Protein AF-A0A497KVJ1-F1 (afdb_monomer_lite)

Structure (mmCIF, N/CA/C/O backbone):
data_AF-A0A497KVJ1-F1
#
_entry.id   AF-A0A497KVJ1-F1
#
loop_
_atom_site.group_PDB
_atom_site.id
_atom_site.type_symbol
_atom_site.label_atom_id
_atom_site.label_alt_id
_atom_site.label_comp_id
_atom_site.label_asym_id
_atom_site.label_entity_id
_atom_site.label_seq_id
_atom_site.pdbx_PDB_ins_code
_atom_site.Cartn_x
_atom_site.Cartn_y
_atom_site.Cartn_z
_atom_site.occupancy
_atom_site.B_iso_or_equiv
_atom_site.auth_seq_id
_atom_site.auth_comp_id
_atom_site.auth_asym_id
_atom_site.auth_atom_id
_atom_site.pdbx_PDB_model_num
ATOM 1 N N . MET A 1 1 ? -6.893 -21.550 3.463 1.00 77.25 1 MET A N 1
ATOM 2 C CA . MET A 1 1 ? -7.725 -21.099 2.327 1.00 77.25 1 MET A CA 1
ATOM 3 C C . MET A 1 1 ? -7.087 -19.838 1.776 1.00 77.25 1 MET A C 1
ATOM 5 O O . MET A 1 1 ? -6.702 -18.999 2.579 1.00 77.25 1 MET A O 1
ATOM 9 N N . VAL A 1 2 ? -6.901 -19.743 0.462 1.00 89.94 2 VAL A N 1
ATOM 10 C CA . VAL A 1 2 ? -6.311 -18.574 -0.208 1.00 89.94 2 VAL A CA 1
ATOM 11 C C . VAL A 1 2 ? -7.296 -18.126 -1.278 1.00 89.94 2 VAL A C 1
ATOM 13 O O . VAL A 1 2 ? -7.831 -18.966 -1.997 1.00 89.94 2 VAL A O 1
ATOM 16 N N . GLU A 1 3 ? -7.546 -16.825 -1.353 1.00 93.62 3 GLU A N 1
ATOM 17 C CA . GLU A 1 3 ? -8.451 -16.210 -2.320 1.00 93.62 3 GLU A CA 1
ATOM 18 C C . GLU A 1 3 ? -7.697 -15.128 -3.095 1.00 93.62 3 GLU A C 1
ATOM 20 O O . GLU A 1 3 ? -6.895 -14.389 -2.522 1.00 93.62 3 GLU A O 1
ATOM 25 N N . PHE A 1 4 ? -7.957 -15.037 -4.398 1.00 95.00 4 PHE A N 1
ATOM 26 C CA . PHE A 1 4 ? -7.373 -14.024 -5.268 1.00 95.00 4 PHE A CA 1
ATOM 27 C C . PHE A 1 4 ? -8.462 -13.077 -5.746 1.00 95.00 4 PHE A C 1
ATOM 29 O O . PHE A 1 4 ? -9.437 -13.495 -6.367 1.00 95.00 4 PHE A O 1
ATOM 36 N N . ILE A 1 5 ? -8.269 -11.787 -5.486 1.00 94.06 5 ILE A N 1
ATOM 37 C CA . ILE A 1 5 ? -9.232 -10.744 -5.824 1.00 94.06 5 ILE A CA 1
ATOM 38 C C . ILE A 1 5 ? -8.556 -9.756 -6.767 1.00 94.06 5 ILE A C 1
ATOM 40 O O . ILE A 1 5 ? -7.542 -9.146 -6.432 1.00 94.06 5 ILE A O 1
ATOM 44 N N . LYS A 1 6 ? -9.140 -9.559 -7.950 1.00 95.44 6 LYS A N 1
ATOM 45 C CA . LYS A 1 6 ? -8.731 -8.474 -8.845 1.00 95.44 6 LYS A CA 1
ATOM 46 C C . LYS A 1 6 ? -9.241 -7.151 -8.274 1.00 95.44 6 LYS A C 1
ATOM 48 O O . LYS A 1 6 ? -10.451 -6.989 -8.129 1.00 95.44 6 LYS A O 1
ATOM 53 N N . ALA A 1 7 ? -8.344 -6.214 -7.970 1.00 93.56 7 ALA A N 1
ATOM 54 C CA . ALA A 1 7 ? -8.695 -4.922 -7.381 1.00 93.56 7 ALA A CA 1
ATOM 55 C C . ALA A 1 7 ? -7.807 -3.775 -7.880 1.00 93.56 7 ALA A C 1
ATOM 57 O O . ALA A 1 7 ? -6.629 -3.977 -8.166 1.00 93.56 7 ALA A O 1
ATOM 58 N N . ASP A 1 8 ? -8.378 -2.568 -7.957 1.00 94.00 8 ASP A N 1
ATOM 59 C CA . ASP A 1 8 ? -7.611 -1.325 -8.064 1.00 94.00 8 ASP A CA 1
ATOM 60 C C . ASP A 1 8 ? -7.288 -0.861 -6.644 1.00 94.00 8 ASP A C 1
ATOM 62 O O . ASP A 1 8 ? -8.183 -0.575 -5.855 1.00 94.00 8 ASP A O 1
ATOM 66 N N . LEU A 1 9 ? -6.006 -0.767 -6.300 1.00 93.62 9 LEU A N 1
ATOM 67 C CA . LEU A 1 9 ? -5.591 -0.412 -4.942 1.00 93.62 9 LEU A CA 1
ATOM 68 C C . LEU A 1 9 ? -5.998 1.015 -4.542 1.00 93.62 9 LEU A C 1
ATOM 70 O O . LEU A 1 9 ? -5.976 1.334 -3.362 1.00 93.62 9 LEU A O 1
ATOM 74 N N . THR A 1 10 ? -6.405 1.865 -5.491 1.00 94.19 10 THR A N 1
ATOM 75 C CA . THR A 1 10 ? -6.962 3.199 -5.217 1.00 94.19 10 THR A CA 1
ATOM 76 C C . THR A 1 10 ? -8.482 3.213 -5.015 1.00 94.19 10 THR A C 1
ATOM 78 O O . THR A 1 10 ? -9.023 4.261 -4.657 1.00 94.19 10 THR A O 1
ATOM 81 N N . CYS A 1 11 ? -9.164 2.081 -5.241 1.00 95.94 11 CYS A N 1
ATOM 82 C CA . CYS A 1 11 ? -10.595 1.880 -5.010 1.00 95.94 11 CYS A CA 1
ATOM 83 C C . CYS A 1 11 ? -10.930 0.372 -4.961 1.00 95.94 11 CYS A C 1
ATOM 85 O O . CYS A 1 11 ? -11.052 -0.281 -5.999 1.00 95.94 11 CYS A O 1
ATOM 87 N N . MET A 1 12 ? -11.108 -0.175 -3.756 1.00 96.50 12 MET A N 1
ATOM 88 C CA . MET A 1 12 ? -11.330 -1.601 -3.482 1.00 96.50 12 MET A CA 1
ATOM 89 C C . MET A 1 12 ? -12.733 -1.883 -2.890 1.00 96.50 12 MET A C 1
ATOM 91 O O . MET A 1 12 ? -12.827 -2.423 -1.781 1.00 96.50 12 MET A O 1
ATOM 95 N N . PRO A 1 13 ? -13.851 -1.535 -3.565 1.00 96.88 13 PRO A N 1
ATOM 96 C CA . PRO A 1 13 ? -15.210 -1.703 -3.024 1.00 96.88 13 PRO A CA 1
ATOM 97 C C . PRO A 1 13 ? -15.590 -3.160 -2.710 1.00 96.88 13 PRO A C 1
ATOM 99 O O . PRO A 1 13 ? -16.439 -3.412 -1.860 1.00 96.88 13 PRO A O 1
ATOM 102 N N . GLN A 1 14 ? -14.953 -4.123 -3.373 1.00 96.81 14 GLN A N 1
ATOM 103 C CA . GLN A 1 14 ? -15.125 -5.556 -3.148 1.00 96.81 14 GLN A CA 1
ATOM 104 C C . GLN A 1 14 ? -14.544 -6.038 -1.809 1.00 96.81 14 GLN A C 1
ATOM 106 O O . GLN A 1 14 ? -14.885 -7.128 -1.356 1.00 96.81 14 GLN A O 1
ATOM 111 N N . ILE A 1 15 ? -13.695 -5.235 -1.158 1.00 96.75 15 ILE A N 1
ATOM 112 C CA . ILE A 1 15 ? -13.144 -5.534 0.165 1.00 96.75 15 ILE A CA 1
ATOM 113 C C . ILE A 1 15 ? -13.902 -4.708 1.205 1.00 96.75 15 ILE A C 1
ATOM 115 O O . ILE A 1 15 ? -13.950 -3.475 1.143 1.00 96.75 15 ILE A O 1
ATOM 119 N N . LYS A 1 16 ? -14.499 -5.398 2.180 1.00 97.25 16 LYS A N 1
ATOM 120 C CA . LYS A 1 16 ? -15.294 -4.775 3.245 1.00 97.25 16 LYS A CA 1
ATOM 121 C C . LYS A 1 16 ? -14.433 -3.873 4.134 1.00 97.25 16 LYS A C 1
ATOM 123 O O . LYS A 1 16 ? -13.249 -4.137 4.346 1.00 97.25 16 LYS A O 1
ATOM 128 N N . ASN A 1 17 ? -15.054 -2.836 4.689 1.00 97.50 17 ASN A N 1
ATOM 129 C CA . ASN A 1 17 ? -14.428 -1.994 5.709 1.00 97.50 17 ASN A CA 1
ATOM 130 C C . ASN A 1 17 ? -14.036 -2.841 6.924 1.00 97.50 17 ASN A C 1
ATOM 132 O O . ASN A 1 17 ? -14.756 -3.783 7.257 1.00 97.50 17 ASN A O 1
ATOM 136 N N . GLU A 1 18 ? -12.935 -2.480 7.584 1.00 96.94 18 GLU A N 1
ATOM 137 C CA . GLU A 1 18 ? -12.477 -3.113 8.827 1.00 96.94 18 GLU A CA 1
ATOM 138 C C . GLU A 1 18 ? -12.506 -4.658 8.775 1.00 96.94 18 GLU A C 1
ATOM 140 O O . GLU A 1 18 ? -12.976 -5.327 9.694 1.00 96.94 18 GLU A O 1
ATOM 145 N N . SER A 1 19 ? -12.032 -5.251 7.675 1.00 96.56 19 SER A N 1
ATOM 146 C CA . SER A 1 19 ? -12.084 -6.702 7.438 1.00 96.56 19 SER A CA 1
ATOM 147 C C . SER A 1 19 ? -10.720 -7.389 7.458 1.00 96.56 19 SER A C 1
ATOM 149 O O . SER A 1 19 ? -10.659 -8.603 7.650 1.00 96.56 19 SER A O 1
ATOM 151 N N . VAL A 1 20 ? -9.631 -6.627 7.339 1.00 95.12 20 VAL A N 1
ATOM 152 C CA . VAL A 1 20 ? -8.263 -7.144 7.232 1.00 95.12 20 VAL A CA 1
ATOM 153 C C . VAL A 1 20 ? -7.465 -6.819 8.496 1.00 95.12 20 VAL A C 1
ATOM 155 O O . VAL A 1 20 ? -7.455 -5.680 8.952 1.00 95.12 20 VAL A O 1
ATOM 158 N N . ASP A 1 21 ? -6.782 -7.810 9.072 1.00 90.56 21 ASP A N 1
ATOM 159 C CA . ASP A 1 21 ? -5.934 -7.621 10.262 1.00 90.56 21 ASP A CA 1
ATOM 160 C C . ASP A 1 21 ? -4.519 -7.123 9.910 1.00 90.56 21 ASP A C 1
ATOM 162 O O . ASP A 1 21 ? -3.915 -6.356 10.661 1.00 90.56 21 ASP A O 1
ATOM 166 N N . LEU A 1 22 ? -3.991 -7.551 8.761 1.00 91.12 22 LEU A N 1
ATOM 167 C CA . LEU A 1 22 ? -2.652 -7.228 8.275 1.00 91.12 22 LEU A CA 1
ATOM 168 C C . LEU A 1 22 ? -2.677 -7.032 6.758 1.00 91.12 22 LEU A C 1
ATOM 170 O O . LEU A 1 22 ? -3.123 -7.911 6.024 1.00 91.12 22 LEU A O 1
ATOM 174 N N . ILE A 1 23 ? -2.135 -5.912 6.291 1.00 90.31 23 ILE A N 1
ATOM 175 C CA . ILE A 1 23 ? -1.833 -5.680 4.879 1.00 90.31 23 ILE A CA 1
ATOM 176 C C . ILE A 1 23 ? -0.320 -5.704 4.702 1.00 90.31 23 ILE A C 1
ATOM 178 O O . ILE A 1 23 ? 0.400 -4.961 5.369 1.00 90.31 23 ILE A O 1
ATOM 182 N N . VAL A 1 24 ? 0.149 -6.514 3.756 1.00 88.38 24 VAL A N 1
ATOM 183 C CA . VAL A 1 24 ? 1.535 -6.504 3.284 1.00 88.38 24 VAL A CA 1
ATOM 184 C C . VAL A 1 24 ? 1.538 -5.990 1.850 1.00 88.38 24 VAL A C 1
ATOM 186 O O . VAL A 1 24 ? 0.991 -6.619 0.950 1.00 88.38 24 VAL A O 1
ATOM 189 N N . CYS A 1 25 ? 2.131 -4.821 1.646 1.00 84.38 25 CYS A N 1
ATOM 190 C CA . CYS A 1 25 ? 2.258 -4.155 0.360 1.00 84.38 25 CYS A CA 1
ATOM 191 C C . CYS A 1 25 ? 3.740 -4.142 -0.017 1.00 84.38 25 CYS A C 1
ATOM 193 O O . CYS A 1 25 ? 4.511 -3.334 0.491 1.00 84.38 25 CYS A O 1
ATOM 195 N N . HIS A 1 26 ? 4.148 -5.075 -0.870 1.00 80.88 26 HIS A N 1
ATOM 196 C CA . HIS A 1 26 ? 5.543 -5.244 -1.270 1.00 80.88 26 HIS A CA 1
ATOM 197 C C . HIS A 1 26 ? 5.752 -4.765 -2.715 1.00 80.88 26 HIS A C 1
ATOM 199 O O . HIS A 1 26 ? 4.955 -5.099 -3.592 1.00 80.88 26 HIS A O 1
ATOM 205 N N . ALA A 1 27 ? 6.784 -3.953 -2.953 1.00 76.81 27 ALA A N 1
ATOM 206 C CA . ALA A 1 27 ? 7.215 -3.418 -4.250 1.00 76.81 27 ALA A CA 1
ATOM 207 C C . ALA A 1 27 ? 6.097 -2.771 -5.101 1.00 76.81 27 ALA A C 1
ATOM 209 O O . ALA A 1 27 ? 6.116 -2.820 -6.330 1.00 76.81 27 ALA A O 1
ATOM 210 N N . THR A 1 28 ? 5.082 -2.184 -4.454 1.00 81.75 28 THR A N 1
ATOM 211 C CA . THR A 1 28 ? 3.819 -1.821 -5.124 1.00 81.75 28 THR A CA 1
ATOM 212 C C . THR A 1 28 ? 3.477 -0.327 -5.059 1.00 81.75 28 THR A C 1
ATOM 214 O O . THR A 1 28 ? 2.924 0.218 -6.020 1.00 81.75 28 THR A O 1
ATOM 217 N N . ILE A 1 29 ? 3.810 0.388 -3.977 1.00 82.62 29 ILE A N 1
ATOM 218 C CA . ILE A 1 29 ? 3.432 1.807 -3.822 1.00 82.62 29 ILE A CA 1
ATOM 219 C C . ILE A 1 29 ? 4.031 2.668 -4.931 1.00 82.62 29 ILE A C 1
ATOM 221 O O . ILE A 1 29 ? 3.353 3.547 -5.468 1.00 82.62 29 ILE A O 1
ATOM 225 N N . ARG A 1 30 ? 5.276 2.401 -5.321 1.00 76.12 30 ARG A N 1
ATOM 226 C CA . ARG A 1 30 ? 5.962 3.083 -6.414 1.00 76.12 30 ARG A CA 1
ATOM 227 C C . ARG A 1 30 ? 5.224 2.922 -7.737 1.00 76.12 30 ARG A C 1
ATOM 229 O O . ARG A 1 30 ? 5.053 3.914 -8.445 1.00 76.12 30 ARG A O 1
ATOM 236 N N . ALA A 1 31 ? 4.763 1.712 -8.050 1.00 79.19 31 ALA A N 1
ATOM 237 C CA . ALA A 1 31 ? 4.010 1.436 -9.271 1.00 79.19 31 ALA A CA 1
ATOM 238 C C . ALA A 1 31 ? 2.672 2.198 -9.296 1.00 79.19 31 ALA A C 1
ATOM 240 O O . ALA A 1 31 ? 2.284 2.762 -10.322 1.00 79.19 31 ALA A O 1
ATOM 241 N N . ILE A 1 32 ? 1.995 2.288 -8.147 1.00 83.56 32 ILE A N 1
ATOM 242 C CA . ILE A 1 32 ? 0.732 3.027 -8.010 1.00 83.56 32 ILE A CA 1
ATOM 243 C C . ILE A 1 32 ? 0.950 4.540 -8.096 1.00 83.56 32 ILE A C 1
ATOM 245 O O . ILE A 1 32 ? 0.121 5.256 -8.661 1.00 83.56 32 ILE A O 1
ATOM 249 N N . ASN A 1 33 ? 2.056 5.053 -7.553 1.00 80.69 33 ASN A N 1
ATOM 250 C CA . ASN A 1 33 ? 2.333 6.487 -7.446 1.00 80.69 33 ASN A CA 1
ATOM 251 C C . ASN A 1 33 ? 2.809 7.129 -8.767 1.00 80.69 33 ASN A C 1
ATOM 253 O O . ASN A 1 33 ? 3.587 8.081 -8.767 1.00 80.69 33 ASN A O 1
ATOM 257 N N . ASN A 1 34 ? 2.325 6.621 -9.902 1.00 77.75 34 ASN A N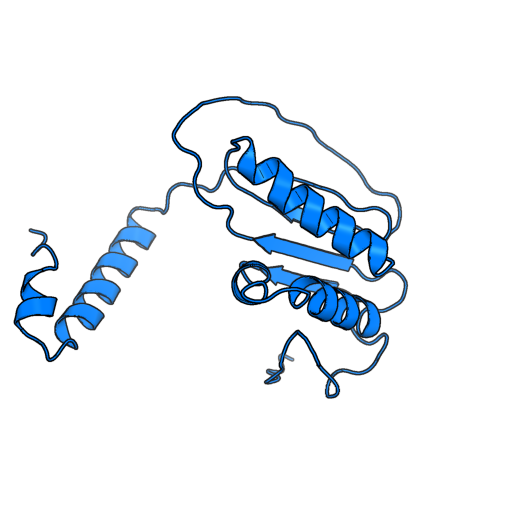 1
ATOM 258 C CA . ASN A 1 34 ? 2.618 7.126 -11.243 1.00 77.75 34 ASN A CA 1
ATOM 259 C C . ASN A 1 34 ? 1.858 8.412 -11.607 1.00 77.75 34 ASN A C 1
ATOM 261 O O . ASN A 1 34 ? 2.134 9.030 -12.633 1.00 77.75 34 ASN A O 1
ATOM 265 N N . ARG A 1 35 ? 0.888 8.818 -10.783 1.00 77.06 35 ARG A N 1
ATOM 266 C CA . ARG A 1 35 ? 0.136 10.071 -10.909 1.00 77.06 35 ARG A CA 1
ATOM 267 C C . ARG A 1 35 ? -0.053 10.700 -9.528 1.00 77.06 35 ARG A C 1
ATOM 269 O O . ARG A 1 35 ? -0.088 9.963 -8.538 1.00 77.06 35 ARG A O 1
ATOM 276 N N . PRO A 1 36 ? -0.224 12.032 -9.447 1.00 81.12 36 PRO A N 1
ATOM 277 C CA . PRO A 1 36 ? -0.465 12.709 -8.180 1.00 81.12 36 PRO A CA 1
ATOM 278 C C . PRO A 1 36 ? -1.603 12.061 -7.381 1.00 81.12 36 PRO A C 1
ATOM 280 O O . PRO A 1 36 ? -2.606 11.629 -7.946 1.00 81.12 36 PRO A O 1
ATOM 283 N N . LEU A 1 37 ? -1.436 12.016 -6.057 1.00 87.00 37 LEU A N 1
ATOM 284 C CA . LEU A 1 37 ? -2.425 11.558 -5.070 1.00 87.00 37 LEU A CA 1
ATOM 285 C C . LEU A 1 37 ? -2.797 10.067 -5.097 1.00 87.00 37 LEU A C 1
ATOM 287 O O . LEU A 1 37 ? -3.475 9.618 -4.176 1.00 87.00 37 LEU A O 1
ATOM 291 N N . LYS A 1 38 ? -2.342 9.264 -6.066 1.00 89.88 38 LYS A N 1
ATOM 292 C CA . LYS A 1 38 ? -2.675 7.829 -6.093 1.00 89.88 38 LYS A CA 1
ATOM 293 C C . LYS A 1 38 ? -2.155 7.062 -4.878 1.00 89.88 38 LYS A C 1
ATOM 295 O O . LYS A 1 38 ? -2.888 6.242 -4.340 1.00 89.88 38 LYS A O 1
ATOM 300 N N . ALA A 1 39 ? -0.947 7.366 -4.399 1.00 87.12 39 ALA A N 1
ATOM 301 C CA . ALA A 1 39 ? -0.439 6.764 -3.165 1.00 87.12 39 ALA A CA 1
ATOM 302 C C . ALA A 1 39 ? -1.311 7.117 -1.949 1.00 87.12 39 ALA A C 1
ATOM 304 O O . ALA A 1 39 ? -1.577 6.261 -1.116 1.00 87.12 39 ALA A O 1
ATOM 305 N N . VAL A 1 40 ? -1.810 8.357 -1.874 1.00 91.12 40 VAL A N 1
ATOM 306 C CA . VAL A 1 40 ? -2.715 8.797 -0.798 1.00 91.12 40 VAL A CA 1
ATOM 307 C C . VAL A 1 40 ? -4.049 8.057 -0.884 1.00 91.12 40 VAL A C 1
ATOM 309 O O . VAL A 1 40 ? -4.544 7.583 0.130 1.00 91.12 40 VAL A O 1
ATOM 312 N N . LYS A 1 41 ? -4.610 7.902 -2.091 1.00 94.50 41 LYS A N 1
ATOM 313 C CA . LYS A 1 41 ? -5.835 7.117 -2.301 1.00 94.50 41 LYS A CA 1
ATOM 314 C C . LYS A 1 41 ? -5.653 5.653 -1.908 1.00 94.50 41 LYS A C 1
ATOM 316 O O . LYS A 1 41 ? -6.508 5.113 -1.221 1.00 94.50 41 LYS A O 1
ATOM 321 N N . ALA A 1 42 ? -4.532 5.040 -2.282 1.00 93.81 42 ALA A N 1
ATOM 322 C CA . ALA A 1 42 ? -4.237 3.667 -1.889 1.00 93.81 42 ALA A CA 1
ATOM 323 C C . ALA A 1 42 ? -4.087 3.517 -0.371 1.00 93.81 42 ALA A C 1
ATOM 325 O O . ALA A 1 42 ? -4.688 2.629 0.221 1.00 93.81 42 ALA A O 1
ATOM 326 N N . LEU A 1 43 ? -3.371 4.438 0.281 1.00 93.88 43 LEU A N 1
ATOM 327 C CA . LEU A 1 43 ? -3.294 4.483 1.741 1.00 93.88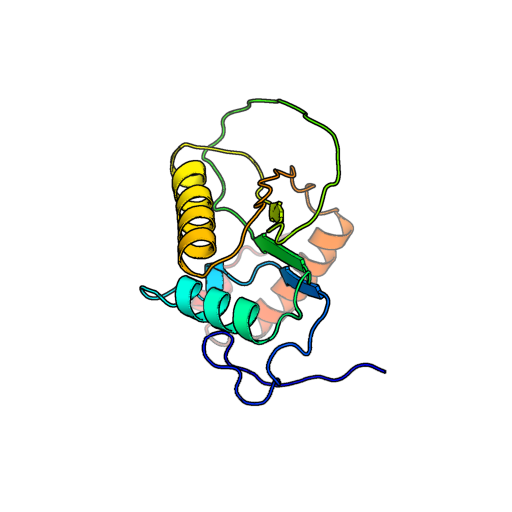 43 LEU A CA 1
ATOM 328 C C . LEU A 1 43 ? -4.675 4.659 2.382 1.00 93.88 43 LEU A C 1
ATOM 330 O O . LEU A 1 43 ? -4.962 4.001 3.376 1.00 93.88 43 LEU A O 1
ATOM 334 N N . SER A 1 44 ? -5.536 5.508 1.815 1.00 95.62 44 SER A N 1
ATOM 335 C CA . SER A 1 44 ? -6.915 5.693 2.285 1.00 95.62 44 SER A CA 1
ATOM 336 C C . SER A 1 44 ? -7.728 4.405 2.197 1.00 95.62 44 SER A C 1
ATOM 338 O O . SER A 1 44 ? -8.465 4.077 3.123 1.00 95.62 44 SER A O 1
ATOM 340 N N . GLU A 1 45 ? -7.580 3.654 1.109 1.00 97.38 45 GLU A N 1
ATOM 341 C CA . GLU A 1 45 ? -8.242 2.362 0.954 1.00 97.38 45 GLU A CA 1
ATOM 342 C C . GLU A 1 45 ? -7.680 1.309 1.911 1.00 97.38 45 GLU A C 1
ATOM 344 O O . GLU A 1 45 ? -8.453 0.574 2.521 1.00 97.38 45 GLU A O 1
ATOM 349 N N . PHE A 1 46 ? -6.362 1.277 2.130 1.00 95.56 46 PHE A N 1
ATOM 350 C CA . PHE A 1 46 ? -5.752 0.420 3.151 1.00 95.56 46 PHE A CA 1
ATOM 351 C C . PHE A 1 46 ? -6.284 0.740 4.544 1.00 95.56 46 PHE A C 1
ATOM 353 O O . PHE A 1 46 ? -6.651 -0.171 5.280 1.00 95.56 46 PHE A O 1
ATOM 360 N N . TYR A 1 47 ? -6.384 2.023 4.887 1.00 94.94 47 TYR A N 1
ATOM 361 C CA . TYR A 1 47 ? -6.934 2.461 6.165 1.00 94.94 47 TYR A CA 1
ATOM 362 C C . TYR A 1 47 ? -8.393 2.021 6.340 1.00 94.94 47 TYR A C 1
ATOM 364 O O . TYR A 1 47 ? -8.759 1.527 7.400 1.00 94.94 47 TYR A O 1
ATOM 372 N N . ARG A 1 48 ? -9.217 2.144 5.290 1.00 97.12 48 ARG A N 1
ATOM 373 C CA . ARG A 1 48 ? -10.630 1.737 5.305 1.00 97.12 48 ARG A CA 1
ATOM 374 C C . ARG A 1 48 ? -10.813 0.234 5.531 1.00 97.12 48 ARG A C 1
ATOM 376 O O . ARG A 1 48 ? -11.717 -0.165 6.266 1.00 97.12 48 ARG A O 1
ATOM 383 N N . VAL A 1 49 ? -10.028 -0.605 4.853 1.00 97.12 49 VAL A N 1
ATOM 384 C CA . VAL A 1 49 ? -10.194 -2.071 4.917 1.00 97.12 49 VAL A CA 1
ATOM 385 C C . VAL A 1 49 ? -9.505 -2.693 6.131 1.00 97.12 49 VAL A C 1
ATOM 387 O O . VAL A 1 49 ? -9.889 -3.788 6.544 1.00 97.12 49 VAL A O 1
ATOM 390 N N . LEU A 1 50 ? -8.517 -2.014 6.720 1.00 95.62 50 LEU A N 1
ATOM 391 C CA . LEU A 1 50 ? -7.873 -2.456 7.953 1.00 95.62 50 LEU A CA 1
ATOM 392 C C . LEU A 1 50 ? -8.830 -2.364 9.137 1.00 95.62 50 LEU A C 1
ATOM 394 O O . LEU A 1 50 ? -9.512 -1.364 9.348 1.00 95.62 50 LEU A O 1
ATOM 398 N N . LYS A 1 51 ? -8.843 -3.416 9.950 1.00 94.38 51 LYS A N 1
ATOM 399 C CA . LYS A 1 51 ? -9.478 -3.402 11.267 1.00 94.38 51 LYS A CA 1
ATOM 400 C C . LYS A 1 51 ? -8.794 -2.391 12.178 1.00 94.38 51 LYS A C 1
ATOM 402 O O . LYS A 1 51 ? -7.602 -2.100 12.045 1.00 94.38 51 LYS A O 1
ATOM 407 N N . LYS A 1 52 ? -9.524 -1.923 13.190 1.00 89.88 52 LYS A N 1
ATOM 408 C CA . LYS A 1 52 ? -8.941 -1.127 14.277 1.00 89.88 52 LYS A CA 1
ATOM 409 C C . LYS A 1 52 ? -7.802 -1.901 14.946 1.00 89.88 52 LYS A C 1
ATOM 411 O O . LYS A 1 52 ? -7.994 -3.016 15.421 1.00 89.88 52 LYS A O 1
ATOM 416 N N . GLY A 1 53 ? -6.618 -1.292 14.984 1.00 85.12 53 GLY A N 1
ATOM 417 C CA . GLY A 1 53 ? -5.398 -1.917 15.506 1.00 85.12 53 GLY A CA 1
ATOM 418 C C . GLY A 1 53 ? -4.720 -2.908 14.552 1.00 85.12 53 GLY A C 1
ATOM 419 O O . GLY A 1 53 ? -3.782 -3.587 14.973 1.00 85.12 53 GLY A O 1
ATOM 420 N N . GLY A 1 54 ? -5.185 -2.996 13.302 1.00 86.31 54 GLY A N 1
ATOM 421 C CA . GLY A 1 54 ? -4.531 -3.735 12.230 1.00 86.31 54 GLY A CA 1
ATOM 422 C C . GLY A 1 54 ? -3.222 -3.084 11.776 1.00 86.31 54 GLY A C 1
ATOM 423 O O . GLY A 1 54 ? -2.922 -1.933 12.106 1.00 86.31 54 GLY A O 1
ATOM 424 N N . TRP A 1 55 ? -2.429 -3.845 11.027 1.00 88.38 55 TRP A N 1
ATOM 425 C CA . TRP A 1 55 ? -1.060 -3.477 10.660 1.00 88.38 55 TRP A CA 1
ATOM 426 C C . TRP A 1 55 ? -0.925 -3.292 9.153 1.00 88.38 55 TRP A C 1
ATOM 428 O O . TRP A 1 55 ? -1.476 -4.062 8.368 1.00 88.38 55 TRP A O 1
ATOM 438 N N . LEU A 1 56 ? -0.156 -2.284 8.747 1.00 91.38 56 LEU A N 1
ATOM 439 C CA . LEU A 1 56 ? 0.210 -2.053 7.354 1.00 91.38 56 LEU A CA 1
ATOM 440 C C . LEU A 1 56 ? 1.728 -2.134 7.226 1.00 91.38 56 LEU A C 1
ATOM 442 O O . LEU A 1 56 ? 2.450 -1.354 7.832 1.00 91.38 56 LEU A O 1
ATOM 446 N N . ILE A 1 57 ? 2.221 -3.047 6.405 1.00 86.38 57 ILE A N 1
ATOM 447 C CA . ILE A 1 57 ? 3.643 -3.166 6.089 1.00 86.38 57 ILE A CA 1
ATOM 448 C C . ILE A 1 57 ? 3.806 -2.754 4.632 1.00 86.38 57 ILE A C 1
ATOM 450 O O . ILE A 1 57 ? 3.159 -3.330 3.761 1.00 86.38 57 ILE A O 1
ATOM 454 N N . ILE A 1 58 ? 4.643 -1.752 4.367 1.00 85.38 58 ILE A N 1
ATOM 455 C CA . ILE A 1 58 ? 4.996 -1.322 3.014 1.00 85.38 58 ILE A CA 1
ATOM 456 C C . ILE A 1 58 ? 6.494 -1.517 2.805 1.00 85.38 58 ILE A C 1
ATOM 458 O O . ILE A 1 58 ? 7.308 -0.721 3.253 1.00 85.38 58 ILE A O 1
ATOM 462 N N . ASP A 1 59 ? 6.875 -2.530 2.052 1.00 77.75 59 ASP A N 1
ATOM 463 C CA . ASP A 1 59 ? 8.247 -2.651 1.567 1.00 77.75 59 ASP A CA 1
ATOM 464 C C . ASP A 1 59 ? 8.280 -2.204 0.108 1.00 77.75 59 ASP A C 1
ATOM 466 O O . ASP A 1 59 ? 7.430 -2.621 -0.672 1.00 77.75 59 ASP A O 1
ATOM 470 N N . ASP A 1 60 ? 9.194 -1.317 -0.274 1.00 72.62 60 ASP A N 1
ATOM 471 C CA . ASP A 1 60 ? 9.270 -0.850 -1.656 1.00 72.62 60 ASP A CA 1
ATOM 472 C C . ASP A 1 60 ? 10.711 -0.585 -2.081 1.00 72.62 60 ASP A C 1
ATOM 474 O O . ASP A 1 60 ? 11.564 -0.143 -1.304 1.00 72.62 60 ASP A O 1
ATOM 478 N N . GLU A 1 61 ? 10.977 -0.827 -3.359 1.00 59.16 61 GLU A N 1
ATOM 479 C CA . GLU A 1 61 ? 12.288 -0.610 -3.932 1.00 59.16 61 GLU A CA 1
ATOM 480 C C . GLU A 1 61 ? 12.544 0.880 -4.114 1.00 59.16 61 GLU A C 1
ATOM 482 O O . GLU A 1 61 ? 11.951 1.589 -4.944 1.00 59.16 61 GLU A O 1
ATOM 487 N N . SER A 1 62 ? 13.523 1.364 -3.362 1.00 54.69 62 SER A N 1
ATOM 488 C CA . SER A 1 62 ? 14.025 2.703 -3.573 1.00 54.69 62 SER A CA 1
ATOM 489 C C . SER A 1 62 ? 14.810 2.796 -4.887 1.00 54.69 62 SER A C 1
ATOM 491 O O . SER A 1 62 ? 15.570 1.885 -5.213 1.00 54.69 62 SER A O 1
ATOM 493 N N . PRO A 1 63 ? 14.764 3.940 -5.604 1.00 48.69 63 PRO A N 1
ATOM 494 C CA . PRO A 1 63 ? 15.766 4.219 -6.624 1.00 48.69 63 PRO A CA 1
ATOM 495 C C . PRO A 1 63 ? 17.179 4.076 -6.042 1.00 48.69 63 PRO A C 1
ATOM 497 O O . PRO A 1 63 ? 17.455 4.578 -4.944 1.00 48.69 63 PRO A O 1
ATOM 500 N N . LEU A 1 64 ? 18.044 3.395 -6.797 1.00 39.06 64 LEU A N 1
ATOM 501 C CA . LEU A 1 64 ? 19.445 3.176 -6.459 1.00 39.06 64 LEU A CA 1
ATOM 502 C C . LEU A 1 64 ? 20.157 4.526 -6.248 1.00 39.06 64 LEU A C 1
ATOM 504 O O . LEU A 1 64 ? 20.061 5.418 -7.101 1.00 39.06 64 LEU A O 1
ATOM 508 N N . PRO A 1 65 ? 20.894 4.723 -5.143 1.00 40.94 65 PRO A N 1
ATOM 509 C CA . PRO A 1 65 ? 21.781 5.870 -5.014 1.00 40.94 65 PRO A CA 1
ATOM 510 C C . PRO A 1 65 ? 22.975 5.740 -5.978 1.00 40.94 65 PRO A C 1
ATOM 512 O O . PRO A 1 65 ? 23.556 4.668 -6.126 1.00 40.94 65 PRO A O 1
ATOM 515 N N . LYS A 1 66 ? 23.444 6.859 -6.552 1.00 39.59 66 LYS A N 1
ATOM 516 C CA . LYS A 1 66 ? 24.857 6.970 -6.961 1.00 39.59 66 LYS A CA 1
ATOM 517 C C . LYS A 1 66 ? 25.724 6.739 -5.714 1.00 39.59 66 LYS A C 1
ATOM 519 O O . LYS A 1 66 ? 25.488 7.403 -4.702 1.00 39.59 66 LYS A O 1
ATOM 524 N N . LEU A 1 67 ? 26.658 5.786 -5.793 1.00 33.62 67 LEU A N 1
ATOM 525 C CA . LEU A 1 67 ? 27.477 5.247 -4.696 1.00 33.62 67 LEU A CA 1
ATOM 526 C C . LEU A 1 67 ? 27.888 6.291 -3.641 1.00 33.62 67 LEU A C 1
ATOM 528 O O . LEU A 1 67 ? 28.648 7.210 -3.943 1.00 33.62 67 LEU A O 1
ATOM 532 N N . ARG A 1 68 ? 27.509 6.068 -2.375 1.00 32.81 68 ARG A N 1
ATOM 533 C CA . ARG A 1 68 ? 28.295 6.492 -1.202 1.00 32.81 68 ARG A CA 1
ATOM 534 C C . ARG A 1 68 ? 27.910 5.685 0.046 1.00 32.81 68 ARG A C 1
ATOM 536 O O . ARG A 1 68 ? 26.735 5.488 0.338 1.00 32.81 68 ARG A O 1
ATOM 543 N N . ARG A 1 69 ? 28.923 5.183 0.764 1.00 33.44 69 ARG A N 1
ATOM 544 C CA . ARG A 1 69 ? 28.800 4.325 1.958 1.00 33.44 69 ARG A CA 1
ATOM 545 C C . ARG A 1 69 ? 28.458 5.149 3.202 1.00 33.44 69 ARG A C 1
ATOM 547 O O . ARG A 1 69 ? 29.150 6.122 3.479 1.00 33.44 69 ARG A O 1
ATOM 554 N N . LEU A 1 70 ? 27.485 4.704 4.001 1.00 31.11 70 LEU A N 1
ATOM 555 C CA . LEU A 1 70 ? 27.334 5.098 5.409 1.00 31.11 70 LEU A CA 1
ATOM 556 C C . LEU A 1 70 ? 26.518 4.041 6.170 1.00 31.11 70 LEU A C 1
ATOM 558 O O . LEU A 1 70 ? 25.35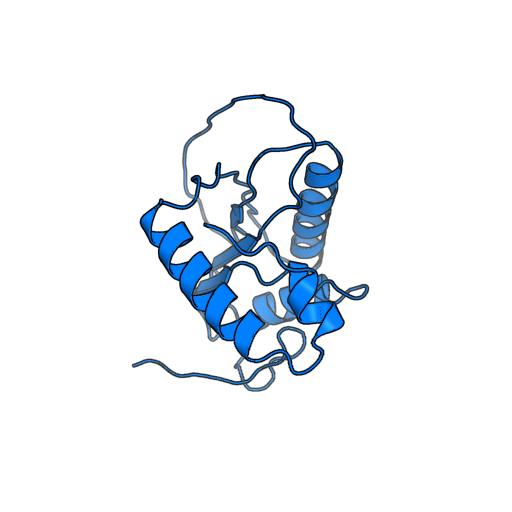6 3.802 5.859 1.00 31.11 70 LEU A O 1
ATOM 562 N N . ARG A 1 71 ? 27.150 3.421 7.174 1.00 25.86 71 ARG A N 1
ATOM 563 C CA . ARG A 1 71 ? 26.566 2.418 8.079 1.00 25.86 71 ARG A CA 1
ATOM 564 C C . ARG A 1 71 ? 25.886 3.089 9.271 1.00 25.86 71 ARG A C 1
ATOM 566 O O . ARG A 1 71 ? 26.460 4.025 9.819 1.00 25.86 71 ARG A O 1
ATOM 573 N N . ARG A 1 72 ? 24.755 2.544 9.737 1.00 28.73 72 ARG A N 1
ATOM 574 C CA . ARG A 1 72 ? 24.280 2.613 11.140 1.00 28.73 72 ARG A CA 1
ATOM 575 C C . ARG A 1 72 ? 23.164 1.582 11.376 1.00 28.73 72 ARG A C 1
ATOM 577 O O . ARG A 1 72 ? 22.291 1.431 10.532 1.00 28.73 72 ARG A O 1
ATOM 584 N N . LYS A 1 73 ? 23.219 0.891 12.521 1.00 23.27 73 LYS A N 1
ATOM 585 C CA . LYS A 1 73 ? 22.226 -0.080 13.025 1.00 23.27 73 LYS A CA 1
ATOM 586 C C . LYS A 1 73 ? 21.403 0.562 14.154 1.00 23.27 73 LYS A C 1
ATOM 588 O O . LYS A 1 73 ? 22.001 1.272 14.954 1.00 23.27 73 LYS A O 1
ATOM 593 N N . CYS A 1 74 ? 20.111 0.241 14.269 1.00 23.23 74 CYS A N 1
ATOM 594 C CA . CYS A 1 74 ? 19.298 0.411 15.491 1.00 23.23 74 CYS A CA 1
ATOM 595 C C . CYS A 1 74 ? 18.268 -0.737 15.618 1.00 23.23 74 CYS A C 1
ATOM 597 O O . CYS A 1 74 ? 17.845 -1.285 14.601 1.00 23.23 74 CYS A O 1
ATOM 599 N N . LYS A 1 75 ? 17.908 -1.111 16.859 1.00 20.95 75 LYS A N 1
ATOM 600 C CA . LYS A 1 75 ? 17.064 -2.262 17.270 1.00 20.95 75 LYS A CA 1
ATOM 601 C C . LYS A 1 75 ? 15.934 -1.829 18.242 1.00 20.95 75 LYS A C 1
ATOM 603 O O . LYS A 1 75 ? 16.228 -0.987 19.081 1.00 20.95 75 LYS A O 1
ATOM 608 N N . LEU A 1 76 ? 14.787 -2.549 18.174 1.00 27.89 76 LEU A N 1
ATOM 609 C CA . LEU A 1 76 ? 13.658 -2.786 19.141 1.00 27.89 76 LEU A CA 1
ATOM 610 C C . LEU A 1 76 ? 12.829 -1.573 19.666 1.00 27.89 76 LEU A C 1
ATOM 612 O O . LEU A 1 76 ? 13.389 -0.494 19.765 1.00 27.89 76 LEU A O 1
ATOM 616 N N . SER A 1 77 ? 11.544 -1.633 20.095 1.00 28.92 77 SER A N 1
ATOM 617 C CA . SER A 1 77 ? 10.457 -2.653 20.211 1.00 28.92 77 SER A CA 1
ATOM 618 C C . SER A 1 77 ? 9.086 -2.009 20.592 1.00 28.92 77 SER A C 1
ATOM 620 O O . SER A 1 77 ? 9.070 -1.164 21.478 1.00 28.92 77 SER A O 1
ATOM 622 N N . VAL A 1 78 ? 7.984 -2.509 19.994 1.00 29.69 78 VAL A N 1
ATOM 623 C CA . VAL A 1 78 ? 6.567 -2.742 20.439 1.00 29.69 78 VAL A CA 1
ATOM 624 C C . VAL A 1 78 ? 5.827 -1.752 21.374 1.00 29.69 78 VAL A C 1
ATOM 626 O O . VAL A 1 78 ? 6.182 -1.618 22.541 1.00 29.69 78 VAL A O 1
ATOM 629 N N . GLY A 1 79 ? 4.658 -1.238 20.918 1.00 22.97 79 GLY A N 1
ATOM 630 C CA . GLY A 1 79 ? 3.694 -0.522 21.785 1.00 22.97 79 GLY A CA 1
ATOM 631 C C . GLY A 1 79 ? 2.382 0.094 21.220 1.00 22.97 79 GLY A C 1
ATOM 632 O O . GLY A 1 79 ? 1.928 1.058 21.808 1.00 22.97 79 GLY A O 1
ATOM 633 N N . LYS A 1 80 ? 1.758 -0.461 20.161 1.00 38.16 80 LYS A N 1
ATOM 634 C CA . LYS A 1 80 ? 0.324 -0.377 19.731 1.00 38.16 80 LYS A CA 1
ATOM 635 C C . LYS A 1 80 ? -0.373 0.946 19.255 1.00 38.16 80 LYS A C 1
ATOM 637 O O . LYS A 1 80 ? -0.618 1.827 20.071 1.00 38.16 80 LYS A O 1
ATOM 642 N N . PRO A 1 81 ? -1.083 0.868 18.095 1.00 39.31 81 PRO A N 1
ATOM 643 C CA . PRO A 1 81 ? -0.452 0.757 16.768 1.00 39.31 81 PRO A CA 1
ATOM 644 C C . PRO A 1 81 ? -1.272 1.388 15.612 1.00 39.31 81 PRO A C 1
ATOM 646 O O . PRO A 1 81 ? -2.448 1.087 15.391 1.00 39.31 81 PRO A O 1
ATOM 649 N N . THR A 1 82 ? -0.615 2.062 14.681 1.00 29.61 82 THR A N 1
ATOM 650 C CA . THR A 1 82 ? -0.828 1.743 13.255 1.00 29.61 82 THR A CA 1
ATOM 651 C C . THR A 1 82 ? 0.511 1.763 12.539 1.00 29.61 82 THR A C 1
ATOM 653 O O . THR A 1 82 ? 0.729 2.515 11.594 1.00 29.61 82 THR A O 1
ATOM 656 N N . SER A 1 83 ? 1.462 0.973 13.031 1.00 36.00 83 SER A N 1
ATOM 657 C CA . SER A 1 83 ? 2.827 1.066 12.537 1.00 36.00 83 SER A CA 1
ATOM 658 C C . SER A 1 83 ? 2.923 0.646 11.083 1.00 36.00 83 SER A C 1
ATOM 660 O O . SER A 1 83 ? 2.742 -0.521 10.733 1.00 36.00 83 SER A O 1
ATOM 662 N N . LEU A 1 84 ? 3.226 1.643 10.263 1.00 30.97 84 LEU A N 1
ATOM 663 C CA . LEU A 1 84 ? 3.670 1.495 8.899 1.00 30.97 84 LEU A CA 1
ATOM 664 C C . LEU A 1 84 ? 5.145 1.123 8.925 1.00 30.97 84 LEU A C 1
ATOM 666 O O . LEU A 1 84 ? 5.936 1.953 9.354 1.00 30.97 84 LEU A O 1
ATOM 670 N N . TRP A 1 85 ? 5.497 -0.074 8.469 1.00 27.78 85 TRP A N 1
ATOM 671 C CA . TRP A 1 85 ? 6.888 -0.471 8.245 1.00 27.78 85 TRP A CA 1
ATOM 672 C C . TRP A 1 85 ? 7.296 -0.082 6.837 1.00 27.78 85 TRP A C 1
ATOM 674 O O . TRP A 1 85 ? 6.666 -0.549 5.899 1.00 27.78 85 TRP A O 1
ATOM 684 N N . LEU A 1 86 ? 8.312 0.769 6.701 1.00 30.44 86 LEU A N 1
ATOM 685 C CA . LEU A 1 86 ? 8.912 1.133 5.417 1.00 30.44 86 LEU A CA 1
ATOM 686 C C . LEU A 1 86 ? 10.314 0.561 5.308 1.00 30.44 86 LEU A C 1
ATOM 688 O O . LEU A 1 86 ? 11.070 0.658 6.266 1.00 30.44 86 LEU A O 1
ATOM 692 N N . SER A 1 87 ? 10.653 -0.017 4.159 1.00 35.75 87 SER A N 1
ATOM 693 C CA . SER A 1 87 ? 11.966 -0.592 3.856 1.00 35.75 87 SER A CA 1
ATOM 694 C C . SER A 1 87 ? 12.542 0.063 2.597 1.00 35.75 87 SER A C 1
ATOM 696 O O . SER A 1 87 ? 11.809 0.521 1.725 1.00 35.75 87 SER A O 1
ATOM 698 N N . SER A 1 88 ? 13.866 0.227 2.562 1.00 35.06 88 SER A N 1
ATOM 699 C CA . SER A 1 88 ? 14.595 0.811 1.430 1.00 35.06 88 SER A CA 1
ATOM 700 C C . SER A 1 88 ? 16.094 0.526 1.566 1.00 35.06 88 SER A C 1
ATOM 702 O O . SER A 1 88 ? 16.697 0.869 2.591 1.00 35.06 88 SER A O 1
ATOM 704 N N . SER A 1 89 ? 16.720 0.022 0.503 1.00 32.06 89 SER A N 1
ATOM 705 C CA . SER A 1 89 ? 18.166 -0.203 0.405 1.00 32.06 89 SER A CA 1
ATOM 706 C C . SER A 1 89 ? 18.949 1.077 0.057 1.00 32.06 89 SER A C 1
ATOM 708 O O . SER A 1 89 ? 18.620 1.790 -0.882 1.00 32.06 89 SER A O 1
ATOM 710 N N . MET A 1 90 ? 19.971 1.379 0.880 1.00 31.08 90 MET A N 1
ATOM 711 C CA . MET A 1 90 ? 21.055 2.391 0.754 1.00 31.08 90 MET A CA 1
ATOM 712 C C . MET A 1 90 ? 20.702 3.834 0.311 1.00 31.08 90 MET A C 1
ATOM 714 O O . MET A 1 90 ? 20.203 4.046 -0.779 1.00 31.08 90 MET A O 1
ATOM 718 N N . ALA A 1 91 ? 21.068 4.875 1.085 1.00 40.97 91 ALA A N 1
ATOM 719 C CA . ALA A 1 91 ? 20.490 6.227 0.920 1.00 40.97 91 ALA A CA 1
ATOM 720 C C . ALA A 1 91 ? 21.356 7.383 0.386 1.00 40.97 91 ALA A C 1
ATOM 722 O O . ALA A 1 91 ? 22.390 7.700 0.965 1.00 40.97 91 ALA A O 1
ATOM 723 N N . ASN A 1 92 ? 20.776 8.135 -0.571 1.00 40.81 92 ASN A N 1
ATOM 724 C CA . ASN A 1 92 ? 21.071 9.541 -0.929 1.00 40.81 92 ASN A CA 1
ATOM 725 C C . ASN A 1 92 ? 19.912 10.504 -0.526 1.00 40.81 92 ASN A C 1
ATOM 727 O O . ASN A 1 92 ? 18.869 10.077 -0.030 1.00 40.81 92 ASN A O 1
ATOM 731 N N . ILE A 1 93 ? 20.075 11.823 -0.741 1.00 33.47 93 ILE A N 1
ATOM 732 C CA . ILE A 1 93 ? 19.143 12.911 -0.336 1.00 33.47 93 ILE A CA 1
ATOM 733 C C . ILE A 1 93 ? 17.718 12.743 -0.904 1.00 33.47 93 ILE A C 1
ATOM 735 O O . ILE A 1 93 ? 16.742 12.936 -0.178 1.00 33.47 93 ILE A O 1
ATOM 739 N N . THR A 1 94 ? 17.584 12.309 -2.160 1.00 37.28 94 THR A N 1
ATOM 740 C CA . THR A 1 94 ? 16.295 12.072 -2.844 1.00 37.28 94 THR A CA 1
ATOM 741 C C . THR A 1 94 ? 15.450 10.997 -2.148 1.00 37.28 94 THR A C 1
ATOM 743 O O . THR A 1 94 ? 14.224 11.075 -2.112 1.00 37.28 94 THR A O 1
ATOM 746 N N . GLN A 1 95 ? 16.116 10.032 -1.509 1.00 47.28 95 GLN A N 1
ATOM 747 C CA . GLN A 1 95 ? 15.497 8.908 -0.808 1.00 47.28 95 GLN A CA 1
ATOM 748 C C . GLN A 1 95 ? 14.779 9.337 0.473 1.00 47.28 95 GLN A C 1
ATOM 750 O O . GLN A 1 95 ? 13.669 8.893 0.760 1.00 47.28 95 GLN A O 1
ATOM 755 N N . ARG A 1 96 ? 15.386 10.265 1.229 1.00 45.94 96 ARG A N 1
ATOM 756 C CA . ARG A 1 96 ? 14.753 10.836 2.427 1.00 45.94 96 ARG A CA 1
ATOM 757 C C . ARG A 1 96 ? 13.463 11.559 2.074 1.00 45.94 96 ARG A C 1
ATOM 759 O O . ARG A 1 96 ? 12.540 11.561 2.874 1.00 45.94 96 ARG A O 1
ATOM 766 N N . TYR A 1 97 ? 13.407 12.178 0.901 1.00 50.84 97 TYR A N 1
ATOM 767 C CA . TYR A 1 97 ? 12.243 12.937 0.473 1.00 50.84 97 TYR A CA 1
ATOM 768 C C . TYR A 1 97 ? 11.074 12.024 0.080 1.00 50.84 97 TYR A C 1
ATOM 770 O O . TYR A 1 97 ? 9.945 12.299 0.472 1.00 50.84 97 TYR A O 1
ATOM 778 N N . ALA A 1 98 ? 11.334 10.910 -0.613 1.00 64.75 98 ALA A N 1
ATOM 779 C CA . ALA A 1 98 ? 10.301 9.934 -0.968 1.00 64.75 98 ALA A CA 1
ATOM 780 C C . ALA A 1 98 ? 9.706 9.230 0.266 1.00 64.75 98 ALA A C 1
ATOM 782 O O . ALA A 1 98 ? 8.486 9.197 0.417 1.00 64.75 98 ALA A O 1
ATOM 783 N N . LEU A 1 99 ? 10.555 8.759 1.189 1.00 68.19 99 LEU A N 1
ATOM 784 C CA . LEU A 1 99 ? 10.098 8.102 2.420 1.00 68.19 99 LEU A CA 1
ATOM 785 C C . LEU A 1 99 ? 9.305 9.069 3.315 1.00 68.19 99 LEU A C 1
ATOM 787 O O . LEU A 1 99 ? 8.228 8.728 3.791 1.00 68.19 99 LEU A O 1
ATOM 791 N N . LYS A 1 100 ? 9.789 10.312 3.473 1.00 73.75 100 LYS A N 1
ATOM 792 C CA . LYS A 1 100 ? 9.081 11.357 4.232 1.00 73.75 100 LYS A CA 1
ATOM 793 C C . LYS A 1 100 ? 7.752 11.748 3.597 1.00 73.75 100 LYS A C 1
ATOM 795 O O . LYS A 1 100 ? 6.806 12.033 4.318 1.00 73.75 100 LYS A O 1
ATOM 800 N N . LYS A 1 101 ? 7.664 11.782 2.263 1.00 78.62 101 LYS A N 1
ATOM 801 C CA . LYS A 1 101 ? 6.395 12.030 1.563 1.00 78.62 101 LYS A CA 1
ATOM 802 C C . LYS A 1 101 ? 5.378 10.938 1.849 1.00 78.62 101 LYS A C 1
ATOM 804 O O . LYS A 1 101 ? 4.211 11.253 2.051 1.00 78.62 101 LYS A O 1
ATOM 809 N N . LEU A 1 102 ? 5.817 9.684 1.860 1.00 80.62 102 LEU A N 1
ATOM 810 C CA . LEU A 1 102 ? 4.938 8.558 2.133 1.00 80.62 102 LEU A CA 1
ATOM 811 C C . LEU A 1 102 ? 4.509 8.516 3.604 1.00 80.62 102 LEU A C 1
ATOM 813 O O . LEU A 1 102 ? 3.327 8.359 3.882 1.00 80.62 102 LEU A O 1
ATOM 817 N N . GLU A 1 103 ? 5.437 8.762 4.532 1.00 84.25 103 GLU A N 1
ATOM 818 C CA . GLU A 1 103 ? 5.132 8.940 5.956 1.00 84.25 103 GLU A CA 1
ATOM 819 C C . GLU A 1 103 ? 4.119 10.077 6.167 1.00 84.25 103 GLU A C 1
ATOM 821 O O . GLU A 1 103 ? 3.122 9.914 6.866 1.00 84.25 103 GLU A O 1
ATOM 826 N N . PHE A 1 104 ? 4.345 11.227 5.529 1.00 86.06 104 PHE A N 1
ATOM 827 C CA . PHE A 1 104 ? 3.447 12.375 5.600 1.00 86.06 104 PHE A CA 1
ATOM 828 C C . PHE A 1 104 ? 2.057 12.052 5.037 1.00 86.06 104 PHE A C 1
ATOM 830 O O . PHE A 1 104 ? 1.052 12.367 5.668 1.00 86.06 104 PHE A O 1
ATOM 837 N N . ALA A 1 105 ? 1.988 11.373 3.891 1.00 87.62 105 ALA A N 1
ATOM 838 C CA . ALA A 1 105 ? 0.732 10.910 3.311 1.00 87.62 105 ALA A CA 1
ATOM 839 C C . ALA A 1 105 ? -0.015 9.944 4.245 1.00 87.62 105 ALA A C 1
ATOM 841 O O . ALA A 1 105 ? -1.220 10.091 4.435 1.00 87.62 105 ALA A O 1
ATOM 842 N N . ALA A 1 106 ? 0.689 8.996 4.868 1.00 87.88 106 ALA A N 1
ATOM 843 C CA . ALA A 1 106 ? 0.094 8.062 5.819 1.00 87.88 106 ALA A CA 1
ATOM 844 C C . ALA A 1 106 ? -0.463 8.788 7.056 1.00 87.88 106 ALA A C 1
ATOM 846 O O . ALA A 1 106 ? -1.582 8.501 7.483 1.00 87.88 106 ALA A O 1
ATOM 847 N N . LYS A 1 107 ? 0.255 9.797 7.570 1.00 88.06 107 LYS A N 1
ATOM 848 C CA . LYS A 1 107 ? -0.231 10.657 8.662 1.00 88.06 107 LYS A CA 1
ATOM 849 C C . LYS A 1 107 ? -1.493 11.429 8.279 1.00 88.06 107 LYS A C 1
ATOM 851 O O . LYS A 1 107 ? -2.412 11.491 9.087 1.00 88.06 107 LYS A O 1
ATOM 856 N N . ILE A 1 108 ? -1.559 11.981 7.062 1.00 90.38 108 ILE A N 1
ATOM 857 C CA . ILE A 1 108 ? -2.760 12.676 6.558 1.00 90.38 108 ILE A CA 1
ATOM 858 C C . ILE A 1 108 ? -3.971 11.741 6.537 1.00 90.38 108 ILE A C 1
ATOM 860 O O . ILE A 1 108 ? -5.065 12.153 6.905 1.00 90.38 108 ILE A O 1
ATOM 864 N N . VAL A 1 109 ? -3.777 10.493 6.105 1.00 91.12 109 VAL A N 1
ATOM 865 C CA . VAL A 1 109 ? -4.858 9.501 6.020 1.00 91.12 109 VAL A CA 1
ATOM 866 C C . VAL A 1 109 ? -5.359 9.067 7.402 1.00 91.12 109 VAL A C 1
ATOM 868 O O . VAL A 1 109 ? -6.531 8.731 7.542 1.00 91.12 109 VAL A O 1
ATOM 871 N N . GLY A 1 110 ? -4.504 9.104 8.428 1.00 87.56 110 GLY A N 1
ATOM 872 C CA . GLY A 1 110 ? -4.877 8.778 9.808 1.00 87.56 110 GLY A CA 1
ATOM 873 C C . GLY A 1 110 ? -4.087 7.630 10.433 1.00 87.56 110 GLY A C 1
ATOM 874 O O . GLY A 1 110 ? -4.402 7.227 11.555 1.00 87.56 110 GLY A O 1
ATOM 875 N N . PHE A 1 111 ? -3.057 7.113 9.752 1.00 86.56 111 PHE A N 1
ATOM 876 C CA . PHE A 1 111 ? -2.124 6.154 10.346 1.00 86.56 111 PHE A CA 1
ATOM 877 C C . PHE A 1 111 ? -1.322 6.815 11.476 1.00 86.56 111 PHE A C 1
ATOM 879 O O . PHE A 1 111 ? -0.824 7.936 11.336 1.00 86.56 111 PHE A O 1
ATOM 886 N N . LYS A 1 112 ? -1.179 6.101 12.594 1.00 83.44 112 LYS A N 1
ATOM 887 C CA . LYS A 1 112 ? -0.413 6.514 13.781 1.00 83.44 112 LYS A CA 1
ATOM 888 C C . LYS A 1 112 ? 0.749 5.548 14.019 1.00 83.44 112 LYS A C 1
ATOM 890 O O . LYS A 1 112 ? 0.758 4.471 13.455 1.00 83.44 112 LYS A O 1
ATOM 895 N N . ASP A 1 113 ? 1.736 5.918 14.829 1.00 84.50 113 ASP A N 1
ATOM 896 C CA . ASP A 1 113 ? 2.844 5.023 15.231 1.00 84.50 113 ASP A CA 1
ATOM 897 C C . ASP A 1 113 ? 3.719 4.483 14.081 1.00 84.50 113 ASP A C 1
ATOM 899 O O . ASP A 1 113 ? 4.165 3.343 14.105 1.00 84.50 113 ASP A O 1
ATOM 903 N N . ILE A 1 114 ? 3.966 5.296 13.052 1.00 81.25 114 ILE A N 1
ATOM 904 C CA . ILE A 1 114 ? 4.717 4.909 11.846 1.00 81.25 114 ILE A CA 1
ATOM 905 C C . ILE A 1 114 ? 6.199 4.633 12.155 1.00 81.25 114 ILE A C 1
ATOM 907 O O . ILE A 1 114 ? 6.889 5.489 12.712 1.00 81.25 114 ILE A O 1
ATOM 911 N N . GLU A 1 115 ? 6.707 3.481 11.704 1.00 76.88 115 GLU A N 1
ATOM 912 C CA . GLU A 1 115 ? 8.088 3.035 11.905 1.00 76.88 115 GLU A CA 1
ATOM 913 C C . GLU A 1 115 ? 8.853 2.936 10.576 1.00 76.88 115 GLU A C 1
ATOM 915 O O . GLU A 1 115 ? 8.593 2.113 9.702 1.00 76.88 115 GLU A O 1
ATOM 920 N N . LEU A 1 116 ? 9.879 3.765 10.418 1.00 73.50 116 LEU A N 1
ATOM 921 C CA . LEU A 1 116 ? 10.711 3.737 9.218 1.00 73.50 116 LEU A CA 1
ATOM 922 C C . LEU A 1 116 ? 11.946 2.876 9.467 1.00 73.50 116 LEU A C 1
ATOM 924 O O . LEU A 1 116 ? 12.808 3.253 10.266 1.00 73.50 116 LEU A O 1
ATOM 928 N N . GLN A 1 117 ? 12.077 1.767 8.740 1.00 67.19 117 GLN A N 1
ATOM 929 C CA . GLN A 1 117 ? 13.283 0.951 8.756 1.00 67.19 117 GLN A CA 1
ATOM 930 C C . GLN A 1 117 ? 14.023 1.012 7.413 1.00 67.19 117 GLN A C 1
ATOM 932 O O . GLN A 1 117 ? 13.576 1.557 6.407 1.00 67.19 117 GLN A O 1
ATOM 937 N N . LYS A 1 118 ? 15.265 0.545 7.416 1.00 64.12 118 LYS A N 1
ATOM 938 C CA . LYS A 1 118 ? 16.072 0.387 6.214 1.00 64.12 118 LYS A CA 1
ATOM 939 C C . LYS A 1 118 ? 16.679 -0.991 6.243 1.00 64.12 118 LYS A C 1
ATOM 941 O O . LYS A 1 118 ? 17.219 -1.398 7.271 1.00 64.12 118 LYS A O 1
ATOM 946 N N . PHE A 1 119 ? 16.642 -1.643 5.098 1.00 58.41 119 PHE A N 1
ATOM 947 C CA . PHE A 1 119 ? 17.257 -2.936 4.895 1.00 58.41 119 PHE A CA 1
ATOM 948 C C . PHE A 1 119 ? 18.242 -2.798 3.753 1.00 58.41 119 PHE A C 1
ATOM 950 O O . PHE A 1 119 ? 17.916 -2.233 2.713 1.00 58.41 119 PHE A O 1
ATOM 957 N N . GLU A 1 120 ? 19.468 -3.264 3.955 1.00 53.44 120 GLU A N 1
ATOM 958 C CA . GLU A 1 120 ? 20.367 -3.481 2.831 1.00 53.44 120 GLU A CA 1
ATOM 959 C C . GLU A 1 120 ? 19.840 -4.713 2.092 1.00 53.44 120 GLU A C 1
ATOM 961 O O . GLU A 1 120 ? 19.764 -5.793 2.673 1.00 53.44 120 GLU A O 1
ATOM 966 N N . GLY A 1 121 ? 19.407 -4.526 0.844 1.00 53.00 121 GLY A N 1
ATOM 967 C CA . GLY A 1 121 ? 19.075 -5.649 -0.023 1.00 53.00 121 GLY A CA 1
ATOM 968 C C . GLY A 1 121 ? 20.331 -6.487 -0.237 1.00 53.00 121 GLY A C 1
ATOM 969 O O . GLY A 1 121 ? 21.414 -5.932 -0.447 1.00 53.00 121 GLY A O 1
ATOM 970 N N . GLY A 1 122 ? 20.192 -7.807 -0.140 1.00 51.38 122 GLY A N 1
ATOM 971 C CA . GLY A 1 122 ? 21.248 -8.718 -0.561 1.00 51.38 122 GLY A CA 1
ATOM 972 C C . GLY A 1 122 ? 21.514 -8.551 -2.055 1.00 51.38 122 GLY A C 1
ATOM 973 O O . GLY A 1 122 ? 20.616 -8.187 -2.816 1.00 51.38 122 GLY A O 1
ATOM 974 N N . TRP A 1 123 ? 22.749 -8.809 -2.477 1.00 53.16 123 TRP A N 1
ATOM 975 C CA . TRP A 1 123 ? 22.983 -9.075 -3.893 1.00 53.16 123 TRP A CA 1
ATOM 976 C C . TRP A 1 123 ? 22.202 -10.343 -4.263 1.00 53.16 123 TRP A C 1
ATOM 978 O O . TRP A 1 123 ? 22.199 -11.270 -3.447 1.00 53.16 123 TRP A O 1
ATOM 988 N N . PRO A 1 124 ? 21.539 -10.389 -5.433 1.00 64.12 124 PRO A N 1
ATOM 989 C CA . PRO A 1 124 ? 20.922 -11.619 -5.912 1.00 64.12 124 PRO A CA 1
ATOM 990 C C . PRO A 1 124 ? 21.949 -12.751 -5.887 1.00 64.12 124 PRO A C 1
ATOM 992 O O . PRO A 1 124 ? 23.130 -12.519 -6.174 1.00 64.12 124 PRO A O 1
ATOM 995 N N . SER A 1 125 ? 21.524 -13.956 -5.515 1.00 74.88 125 SER A N 1
ATOM 996 C CA . SER A 1 125 ? 22.418 -15.111 -5.574 1.00 74.88 125 SER A CA 1
ATOM 997 C C . SER A 1 125 ? 22.784 -15.424 -7.031 1.00 74.88 125 SER A C 1
ATOM 999 O O . SER A 1 125 ? 22.087 -15.014 -7.960 1.00 74.88 125 SER A O 1
ATOM 1001 N N . GLU 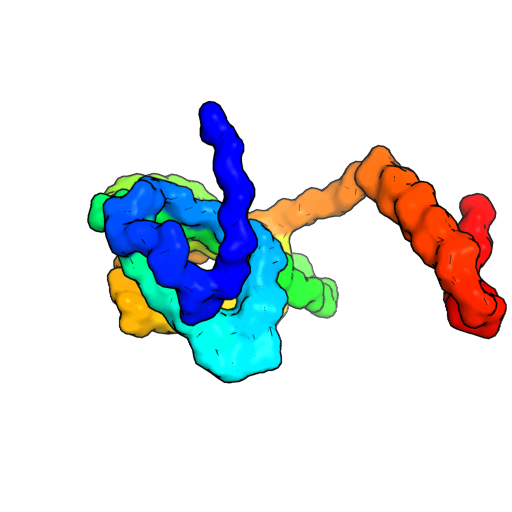A 1 126 ? 23.874 -16.160 -7.268 1.00 78.62 126 GLU A N 1
ATOM 1002 C CA . GLU A 1 126 ? 24.183 -16.631 -8.631 1.00 78.62 126 GLU A CA 1
ATOM 1003 C C . GLU A 1 126 ? 23.071 -17.520 -9.201 1.00 78.62 126 GLU A C 1
ATOM 1005 O O . GLU A 1 126 ? 22.845 -17.511 -10.410 1.00 78.62 126 GLU A O 1
ATOM 1010 N N . GLU A 1 127 ? 22.342 -18.237 -8.342 1.00 76.25 127 GLU A N 1
ATOM 1011 C CA . GLU A 1 127 ? 21.167 -19.024 -8.727 1.00 76.25 127 GLU A CA 1
ATOM 1012 C C . GLU A 1 127 ? 20.045 -18.110 -9.240 1.00 76.25 127 GLU A C 1
ATOM 1014 O O . GLU A 1 127 ? 19.588 -18.294 -10.370 1.00 76.25 127 GLU A O 1
ATOM 1019 N N . ASP A 1 128 ? 19.696 -17.056 -8.489 1.00 71.75 128 ASP A N 1
ATOM 1020 C CA . ASP A 1 128 ? 18.699 -16.056 -8.909 1.00 71.75 128 ASP A CA 1
ATOM 1021 C C . ASP A 1 128 ? 19.112 -15.376 -10.223 1.00 71.75 128 ASP A C 1
ATOM 1023 O O . ASP A 1 128 ? 18.299 -15.172 -11.127 1.00 71.75 128 ASP A O 1
ATOM 1027 N N . MET A 1 129 ? 20.398 -15.030 -10.352 1.00 74.69 129 MET A N 1
ATOM 1028 C CA . MET A 1 129 ? 20.939 -14.417 -11.565 1.00 74.69 129 MET A CA 1
ATOM 1029 C C . MET A 1 129 ? 20.924 -15.388 -12.747 1.00 74.69 129 MET A C 1
ATOM 1031 O O . MET A 1 129 ? 20.711 -14.960 -13.882 1.00 74.69 129 MET A O 1
ATOM 1035 N N . SER A 1 130 ? 21.143 -16.682 -12.511 1.00 79.12 130 SER A N 1
ATOM 1036 C CA . SER A 1 130 ? 21.089 -17.711 -13.547 1.00 79.12 130 SER A CA 1
ATOM 1037 C C . SER A 1 130 ? 19.670 -17.908 -14.069 1.00 79.12 130 SER A C 1
ATOM 1039 O O . SER 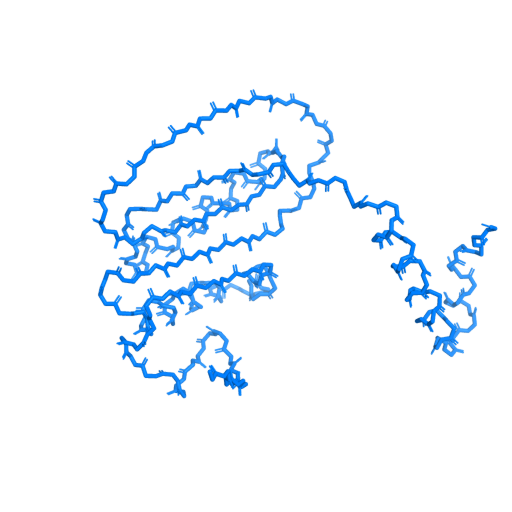A 1 130 ? 19.469 -17.867 -15.284 1.00 79.12 130 SER A O 1
ATOM 1041 N N . GLU A 1 131 ? 18.689 -18.028 -13.173 1.00 78.56 131 GLU A N 1
ATOM 1042 C CA . GLU A 1 131 ? 17.273 -18.121 -13.542 1.00 78.56 131 GLU A CA 1
ATOM 1043 C C . GLU A 1 131 ? 16.833 -16.883 -14.339 1.00 78.56 131 GLU A C 1
ATOM 1045 O O . GLU A 1 131 ? 16.200 -16.989 -15.394 1.00 78.56 131 GLU A O 1
ATOM 1050 N N . TRP A 1 132 ? 17.233 -15.688 -13.891 1.00 78.31 132 TRP A N 1
ATOM 1051 C CA . TRP A 1 132 ? 16.954 -14.449 -14.615 1.00 78.31 132 TRP A CA 1
ATOM 1052 C C . TRP A 1 132 ? 17.614 -14.402 -15.994 1.00 78.31 132 TRP A C 1
ATOM 1054 O O . TRP A 1 132 ? 16.978 -13.963 -16.952 1.00 78.31 132 TRP A O 1
ATOM 1064 N N . ARG A 1 133 ? 18.859 -14.873 -16.139 1.00 80.88 133 ARG A N 1
ATOM 1065 C CA . ARG A 1 133 ? 19.538 -14.969 -17.445 1.00 80.88 133 ARG A CA 1
ATOM 1066 C C . ARG A 1 133 ? 18.815 -15.917 -18.401 1.00 80.88 133 ARG A C 1
ATOM 1068 O O . ARG A 1 133 ? 18.799 -15.666 -19.607 1.00 80.88 133 ARG A O 1
ATOM 1075 N N . GLU A 1 134 ? 18.250 -17.007 -17.896 1.00 84.31 134 GLU A N 1
ATOM 1076 C CA . GLU A 1 134 ? 17.468 -17.950 -18.697 1.00 84.31 134 GLU A CA 1
ATOM 1077 C C . GLU A 1 134 ? 16.143 -17.328 -19.153 1.00 84.31 134 GLU A C 1
ATOM 1079 O O . GLU A 1 134 ? 15.891 -17.241 -20.356 1.00 84.31 134 GLU A O 1
ATOM 1084 N N . LYS A 1 135 ? 15.368 -16.751 -18.226 1.00 81.88 135 LYS A N 1
ATOM 1085 C CA . LYS A 1 135 ? 14.116 -16.043 -18.546 1.00 81.88 135 LYS A CA 1
ATOM 1086 C C . LYS A 1 135 ? 14.322 -14.887 -19.522 1.00 81.88 135 LYS A C 1
ATOM 1088 O O . LYS A 1 135 ? 13.557 -14.730 -20.471 1.00 81.88 135 LYS A O 1
ATOM 1093 N N . MET A 1 136 ? 15.375 -14.091 -19.332 1.00 80.50 136 MET A N 1
ATOM 1094 C CA . MET A 1 136 ? 15.712 -12.996 -20.245 1.00 80.50 136 MET A CA 1
ATOM 1095 C C . MET A 1 136 ? 16.029 -13.510 -21.650 1.00 80.50 136 MET A C 1
ATOM 1097 O O . MET A 1 136 ? 15.593 -12.900 -22.623 1.00 80.50 136 MET A O 1
ATOM 1101 N N . ARG A 1 137 ? 16.730 -14.646 -21.779 1.00 83.12 137 ARG A N 1
ATOM 1102 C CA . ARG A 1 137 ? 16.977 -15.277 -23.085 1.00 83.12 137 ARG A CA 1
ATOM 1103 C C . ARG A 1 137 ? 15.683 -15.708 -23.761 1.00 83.12 137 ARG A C 1
ATOM 110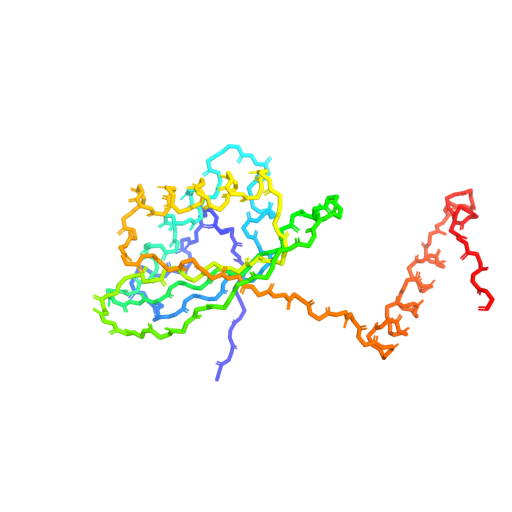5 O O . ARG A 1 137 ? 15.506 -15.424 -24.942 1.00 83.12 137 ARG A O 1
ATOM 1112 N N . GLU A 1 138 ? 14.769 -16.340 -23.030 1.00 85.56 138 GLU A N 1
ATOM 1113 C CA . GLU A 1 138 ? 13.456 -16.692 -23.579 1.00 85.56 138 GLU A CA 1
ATOM 1114 C C . GLU A 1 138 ? 12.693 -15.460 -24.070 1.00 85.56 138 GLU A C 1
ATOM 1116 O O . GLU A 1 138 ? 12.121 -15.480 -25.158 1.00 85.56 138 GLU A O 1
ATOM 1121 N N . MET A 1 139 ? 12.708 -14.375 -23.293 1.00 84.06 139 MET A N 1
ATOM 1122 C CA . MET A 1 139 ? 12.044 -13.125 -23.660 1.00 84.06 139 MET A CA 1
ATOM 1123 C C . MET A 1 139 ? 12.671 -12.483 -24.898 1.00 84.06 139 MET A C 1
ATOM 1125 O O . MET A 1 139 ? 11.935 -12.098 -25.800 1.00 84.06 139 MET A O 1
ATOM 1129 N N . ILE A 1 140 ? 14.005 -12.413 -24.975 1.00 84.25 140 ILE A N 1
ATOM 1130 C CA . ILE A 1 140 ? 14.731 -11.884 -26.141 1.00 84.25 140 ILE A CA 1
ATOM 1131 C C . ILE A 1 140 ? 14.417 -12.711 -27.392 1.00 84.25 140 ILE A C 1
ATOM 1133 O O . ILE A 1 140 ? 14.188 -12.157 -28.463 1.00 84.25 140 ILE A O 1
ATOM 1137 N N . ASN A 1 141 ? 14.347 -14.038 -27.268 1.00 84.50 141 ASN A N 1
ATOM 1138 C CA . ASN A 1 141 ? 14.030 -14.914 -28.395 1.00 84.50 141 ASN A CA 1
ATOM 1139 C C . ASN A 1 141 ? 12.613 -14.706 -28.946 1.00 84.50 141 ASN A C 1
ATOM 1141 O O . ASN A 1 141 ? 12.393 -14.979 -30.124 1.00 84.50 141 ASN A O 1
ATOM 1145 N N . ARG A 1 142 ? 11.685 -14.210 -28.118 1.00 88.56 142 ARG A N 1
ATOM 1146 C CA . ARG A 1 142 ? 10.306 -13.861 -28.500 1.00 88.56 142 ARG A CA 1
ATOM 1147 C C . ARG A 1 142 ? 10.170 -12.458 -29.102 1.00 88.56 142 ARG A C 1
ATOM 1149 O O . ARG A 1 142 ? 9.058 -12.070 -29.441 1.00 88.56 142 ARG A O 1
ATOM 1156 N N . ILE A 1 143 ? 11.250 -11.680 -29.189 1.00 87.25 143 ILE A N 1
ATOM 1157 C CA . ILE A 1 143 ? 11.238 -10.390 -29.884 1.00 87.25 143 ILE A CA 1
ATOM 1158 C C . ILE A 1 143 ? 11.291 -10.668 -31.391 1.00 87.25 143 ILE A C 1
ATOM 1160 O O . ILE A 1 143 ? 12.241 -11.293 -31.867 1.00 87.25 143 ILE A O 1
ATOM 1164 N N . ASP A 1 144 ? 10.270 -10.200 -32.112 1.00 87.00 144 ASP A N 1
ATOM 1165 C CA . ASP A 1 144 ? 10.150 -10.341 -33.573 1.00 87.00 144 ASP A CA 1
ATOM 1166 C C . ASP A 1 144 ? 10.997 -9.311 -34.342 1.00 87.00 144 ASP A C 1
ATOM 1168 O O . ASP A 1 144 ? 11.367 -9.529 -35.493 1.00 87.00 144 ASP A O 1
ATOM 1172 N N . ASP A 1 145 ? 11.300 -8.176 -33.709 1.00 88.50 145 ASP A N 1
ATOM 1173 C CA . ASP A 1 145 ? 12.156 -7.133 -34.271 1.00 88.50 145 ASP A CA 1
ATOM 1174 C C . ASP A 1 145 ? 13.634 -7.526 -34.118 1.00 88.50 145 ASP A C 1
ATOM 1176 O O . ASP A 1 145 ? 14.200 -7.506 -33.020 1.00 88.50 145 ASP A O 1
ATOM 1180 N N . GLU A 1 146 ? 14.251 -7.911 -35.234 1.00 83.69 146 GLU A N 1
ATOM 1181 C CA . GLU A 1 146 ? 15.628 -8.405 -35.277 1.00 83.69 146 GLU A CA 1
ATOM 1182 C C . GLU A 1 146 ? 16.671 -7.331 -34.915 1.00 83.69 146 GLU A C 1
ATOM 1184 O O . GLU A 1 146 ? 17.700 -7.666 -34.322 1.00 83.69 146 GLU A O 1
ATOM 1189 N N . ASP A 1 147 ? 16.397 -6.046 -35.164 1.00 81.50 147 ASP A N 1
ATOM 1190 C CA . ASP A 1 147 ? 17.301 -4.950 -34.789 1.00 81.50 147 ASP A CA 1
ATOM 1191 C C . ASP A 1 147 ? 17.275 -4.722 -33.269 1.00 81.50 147 ASP A C 1
ATOM 1193 O O . ASP A 1 147 ? 18.319 -4.597 -32.619 1.00 81.50 147 ASP A O 1
ATOM 1197 N N . LEU A 1 148 ? 16.080 -4.748 -32.669 1.00 75.75 148 LEU A N 1
ATOM 1198 C CA . LEU A 1 148 ? 15.904 -4.709 -31.214 1.00 75.75 148 LEU A CA 1
ATOM 1199 C C . LEU A 1 148 ? 16.513 -5.937 -30.534 1.00 75.75 148 LEU A C 1
ATOM 1201 O O . LEU A 1 148 ? 17.131 -5.819 -29.476 1.00 75.75 148 LEU A O 1
ATOM 1205 N N . LYS A 1 149 ? 16.372 -7.114 -31.142 1.00 81.81 149 LYS A N 1
ATOM 1206 C CA . LYS A 1 149 ? 16.944 -8.369 -30.648 1.00 81.81 149 LYS A CA 1
ATOM 1207 C C . LYS A 1 149 ? 18.473 -8.358 -30.692 1.00 81.81 149 LYS A C 1
ATOM 1209 O O . LYS A 1 149 ? 19.110 -8.817 -29.743 1.00 81.81 149 LYS A O 1
ATOM 1214 N N . ALA A 1 150 ? 19.066 -7.785 -31.742 1.00 80.06 150 ALA A N 1
ATOM 1215 C CA . ALA A 1 150 ? 20.514 -7.643 -31.899 1.00 80.06 150 ALA A CA 1
ATOM 1216 C C . ALA A 1 150 ? 21.152 -6.658 -30.900 1.00 80.06 150 ALA A C 1
ATOM 1218 O O . ALA A 1 150 ? 22.346 -6.764 -30.618 1.00 80.06 150 ALA A O 1
ATOM 1219 N N . ALA A 1 151 ? 20.372 -5.731 -30.333 1.00 80.50 151 ALA A N 1
ATOM 1220 C CA . ALA A 1 151 ? 20.842 -4.789 -29.318 1.00 80.50 151 ALA A CA 1
ATOM 1221 C C . ALA A 1 151 ? 21.101 -5.439 -27.942 1.00 80.50 151 ALA A C 1
ATOM 1223 O O . ALA A 1 151 ? 21.797 -4.852 -27.107 1.00 80.50 151 ALA A O 1
ATOM 1224 N N . PHE A 1 152 ? 20.573 -6.643 -27.687 1.00 75.38 152 PHE A N 1
ATOM 1225 C CA . PHE A 1 152 ? 20.860 -7.382 -26.460 1.00 75.38 152 PHE A CA 1
ATOM 1226 C C . PHE A 1 152 ? 22.180 -8.158 -26.598 1.00 75.38 152 PHE A C 1
ATOM 1228 O O . PHE A 1 152 ? 22.362 -8.907 -27.561 1.00 75.38 152 PHE A O 1
ATOM 1235 N N . PRO A 1 153 ? 23.122 -8.022 -25.644 1.00 65.44 153 PRO A N 1
ATOM 1236 C CA . PRO A 1 153 ? 24.414 -8.683 -25.740 1.00 65.44 153 PRO A CA 1
ATOM 1237 C C . PRO A 1 153 ? 24.238 -10.204 -25.745 1.00 65.44 153 PRO A C 1
ATOM 1239 O O . PRO A 1 153 ? 23.697 -10.788 -24.801 1.00 65.44 153 PRO A O 1
ATOM 1242 N N . LYS A 1 154 ? 24.746 -10.857 -26.797 1.00 60.84 154 LYS A N 1
ATOM 1243 C CA . LYS A 1 154 ? 24.922 -12.312 -26.834 1.00 60.84 154 LYS A CA 1
ATOM 1244 C C . LYS A 1 154 ? 25.968 -12.666 -25.778 1.00 60.84 154 LYS A C 1
ATOM 1246 O O . LYS A 1 154 ? 27.163 -12.516 -26.004 1.00 60.84 154 LYS A O 1
ATOM 1251 N N . SER A 1 155 ? 25.504 -13.015 -24.586 1.00 51.81 155 SER A N 1
ATOM 1252 C CA . SER A 1 155 ? 26.369 -13.390 -23.468 1.00 51.81 155 SER A CA 1
ATOM 1253 C C . SER A 1 155 ? 26.968 -14.764 -23.776 1.00 51.81 155 SER A C 1
ATOM 1255 O O . SER A 1 155 ? 26.202 -15.685 -24.066 1.00 51.81 155 SER A O 1
ATOM 1257 N N . GLY A 1 156 ? 28.301 -14.861 -23.790 1.00 44.31 156 GLY A N 1
ATOM 1258 C CA . GLY A 1 156 ? 29.036 -16.128 -23.895 1.00 44.31 156 GLY A CA 1
ATOM 1259 C C . GLY A 1 156 ? 28.882 -17.005 -22.662 1.00 44.31 156 GLY A C 1
ATOM 1260 O O . GLY A 1 156 ? 28.543 -16.455 -21.588 1.00 44.31 156 GLY A O 1
#

Foldseek 3Di:
DDDDDDDDLLDRPVQAFQADQEAEAEQPLVVQPPDPCSSLSSLLSVNRNHHQQGEYEYEHEDPDDPDDDDDDDDDDDDDTFHEYEYEYADDDPVRVVVVVVSVVSNVVSPGPDYDYDYDHDDDDDVVRVVVVVVVVVVVLVPDPPVVVSVPDDPDD

pLDDT: mean 71.78, std 23.07, range [20.95, 97.5]

Secondary structure (DSSP, 8-state):
-------BTTB-TTSPTT-EEEEEEES-HHHHTTSTTHHHHHHHHHHHHEEEEEEEEEE--PPPPSS-------------S--EEEE-SS--HHHHHHHHHHHHHHHHHT--S-EE----PPPPPHHHHHHHHHHHHHHHHT---HHHHHTS----

Radius of gyration: 19.46 Å; chains: 1; bounding box: 44×34×57 Å

Sequence (156 aa):
MVEFIKADLTCMPQIKNESVDLIVCHATIRAINNRPLKAVKALSEFYRVLKKGGWLIIDDESPLPKLRRLRRKCKLSVGKPTSLWLSSSMANITQRYALKKLEFAAKIVGFKDIELQKFEGGWPSEEDMSEWREKMREMINRIDDEDLKAAFPKSG